Protein AF-H1S0I5-F1 (afdb_monomer_lite)

Secondary structure (DSSP, 8-state):
-------GGGTT-------HHHHHHHHHHHHHTT-TTHHHHTTHHHH--HHHHHHHHHHHHHT------TT----EEEEEETTTTEEEEEEGGGGTSPP------

pLDDT: mean 76.17, std 14.51, range [41.69, 92.06]

Foldseek 3Di:
DDDDDDPPVCPPPDPDDQDPLNVVLVQLQCVQLVNNVCVVVVCVVVPDDPVRVVVLVVLLVVQDPDDDDPPDDDQWDWDADSVVSHIGTGGPCSSVDDPDDPPDD

Structure (mmCIF, N/CA/C/O backbone):
data_AF-H1S0I5-F1
#
_entry.id   AF-H1S0I5-F1
#
loop_
_atom_site.group_PDB
_atom_site.id
_atom_site.type_symbol
_atom_site.label_atom_id
_atom_site.label_alt_id
_atom_site.label_comp_id
_atom_site.label_asym_id
_atom_site.label_entity_id
_atom_site.label_seq_id
_atom_site.pdbx_PDB_ins_code
_atom_site.Cartn_x
_atom_site.Cartn_y
_atom_site.Cartn_z
_atom_site.occupancy
_atom_site.B_iso_or_equiv
_atom_site.auth_seq_id
_atom_site.auth_comp_id
_atom_site.auth_asym_id
_atom_site.auth_atom_id
_atom_site.pdbx_PDB_model_num
ATOM 1 N N . MET A 1 1 ? 31.818 -11.630 20.707 1.00 43.44 1 MET A N 1
ATOM 2 C CA . MET A 1 1 ? 30.898 -10.960 19.769 1.00 43.44 1 MET A CA 1
ATOM 3 C C . MET A 1 1 ? 31.579 -10.989 18.413 1.00 43.44 1 MET A C 1
ATOM 5 O O . MET A 1 1 ? 32.572 -10.296 18.248 1.00 43.44 1 MET A O 1
ATOM 9 N N . GLN A 1 2 ? 31.178 -11.906 17.533 1.00 45.12 2 GLN A N 1
ATOM 10 C CA . GLN A 1 2 ? 31.705 -11.989 16.169 1.00 45.12 2 GLN A CA 1
ATOM 11 C C . GLN A 1 2 ? 30.765 -11.186 15.274 1.00 45.12 2 GLN A C 1
ATOM 13 O O . GLN A 1 2 ? 29.566 -11.446 15.264 1.00 45.12 2 GLN A O 1
ATOM 18 N N . THR A 1 3 ? 31.303 -10.175 14.603 1.00 54.53 3 THR A N 1
ATOM 19 C CA . THR A 1 3 ? 30.584 -9.395 13.597 1.00 54.53 3 THR A CA 1
ATOM 20 C C . THR A 1 3 ? 30.868 -10.057 12.259 1.00 54.53 3 THR A C 1
ATOM 22 O O . THR A 1 3 ? 32.019 -10.078 11.830 1.00 54.53 3 THR A O 1
ATOM 25 N N . GLU A 1 4 ? 29.857 -10.653 11.635 1.00 66.00 4 GLU A N 1
ATOM 26 C CA . GLU A 1 4 ? 30.006 -11.204 10.288 1.00 66.00 4 GLU A CA 1
ATOM 27 C C . GLU A 1 4 ? 29.969 -10.052 9.278 1.00 66.00 4 GLU A C 1
ATOM 29 O O . GLU A 1 4 ? 29.034 -9.248 9.272 1.00 66.00 4 GLU A O 1
ATOM 34 N N . GLU A 1 5 ? 31.008 -9.930 8.449 1.00 67.06 5 GLU A N 1
ATOM 35 C CA . GLU A 1 5 ? 31.039 -8.931 7.382 1.00 67.06 5 GLU A CA 1
ATOM 36 C C . GLU A 1 5 ? 30.112 -9.370 6.246 1.00 67.06 5 GLU A C 1
ATOM 38 O O . GLU A 1 5 ? 30.432 -10.270 5.469 1.00 67.06 5 GLU A O 1
ATOM 43 N N . ILE A 1 6 ? 28.945 -8.729 6.145 1.00 66.62 6 ILE A N 1
ATOM 44 C CA . ILE A 1 6 ? 28.033 -8.921 5.015 1.00 66.62 6 ILE A CA 1
ATOM 45 C C . ILE A 1 6 ? 28.665 -8.248 3.782 1.00 66.62 6 ILE A C 1
ATOM 47 O O . ILE A 1 6 ? 28.901 -7.031 3.817 1.00 66.62 6 ILE A O 1
ATOM 51 N N . PRO A 1 7 ? 28.934 -8.999 2.693 1.00 75.88 7 PRO A N 1
ATOM 52 C CA . PRO A 1 7 ? 29.485 -8.447 1.458 1.00 75.88 7 PRO A CA 1
ATOM 53 C C . PRO A 1 7 ? 28.646 -7.272 0.959 1.00 75.88 7 PRO A C 1
ATOM 55 O O . PRO A 1 7 ? 27.421 -7.323 1.021 1.00 75.88 7 PRO A O 1
ATOM 58 N N . GLU A 1 8 ? 29.284 -6.232 0.424 1.00 69.06 8 GLU A N 1
ATOM 59 C CA . GLU A 1 8 ? 28.604 -4.998 0.002 1.00 69.06 8 GLU A CA 1
ATOM 60 C C . GLU A 1 8 ? 27.450 -5.254 -0.983 1.00 69.06 8 GLU A C 1
ATOM 62 O O . GLU A 1 8 ? 26.369 -4.701 -0.821 1.00 69.06 8 GLU A O 1
ATOM 67 N N . ALA A 1 9 ? 27.628 -6.206 -1.903 1.00 67.50 9 ALA A N 1
ATOM 68 C CA . ALA A 1 9 ? 26.604 -6.647 -2.854 1.00 67.50 9 ALA A CA 1
ATOM 69 C C . ALA A 1 9 ? 25.385 -7.351 -2.218 1.00 67.50 9 ALA A C 1
ATOM 71 O O . ALA A 1 9 ? 24.392 -7.588 -2.899 1.00 67.50 9 ALA A O 1
ATOM 72 N N . ARG A 1 10 ? 25.463 -7.728 -0.938 1.00 64.62 10 ARG A N 1
ATOM 73 C CA . ARG A 1 10 ? 24.406 -8.422 -0.190 1.00 64.62 10 ARG A CA 1
ATOM 74 C C . ARG A 1 10 ? 23.794 -7.592 0.932 1.00 64.62 10 ARG A C 1
ATOM 76 O O . ARG A 1 10 ? 22.883 -8.072 1.593 1.00 64.62 10 ARG A O 1
ATOM 83 N N . ARG A 1 11 ? 24.253 -6.354 1.142 1.00 66.12 11 ARG A N 1
ATOM 84 C CA . ARG A 1 11 ? 23.732 -5.486 2.213 1.00 66.12 11 ARG A CA 1
ATOM 85 C C . ARG A 1 11 ? 22.244 -5.171 2.047 1.00 66.12 11 ARG A C 1
ATOM 87 O O . ARG A 1 11 ? 21.543 -5.109 3.049 1.00 66.12 11 ARG A O 1
ATOM 94 N N . ASP A 1 12 ? 21.780 -5.081 0.802 1.00 61.38 12 ASP A N 1
ATOM 95 C CA . ASP A 1 12 ? 20.373 -4.840 0.455 1.00 61.38 12 ASP A CA 1
ATOM 96 C C . ASP A 1 12 ? 19.673 -6.091 -0.110 1.00 61.38 12 ASP A C 1
ATOM 98 O O . ASP A 1 12 ? 18.507 -6.039 -0.501 1.00 61.38 12 ASP A O 1
ATOM 102 N N . ALA A 1 13 ? 20.374 -7.230 -0.171 1.00 61.12 13 ALA A N 1
ATOM 103 C CA . ALA A 1 13 ? 19.827 -8.482 -0.680 1.00 61.12 13 ALA A CA 1
ATOM 104 C C . ALA A 1 13 ? 19.248 -9.292 0.483 1.00 61.12 13 ALA A C 1
ATOM 106 O O . ALA A 1 13 ? 19.951 -10.054 1.147 1.00 61.12 13 ALA A O 1
ATOM 107 N N . ILE A 1 14 ? 17.956 -9.108 0.738 1.00 67.75 14 ILE A N 1
ATOM 108 C CA . ILE A 1 14 ? 17.201 -9.993 1.623 1.00 67.75 14 ILE A CA 1
ATOM 109 C C . ILE A 1 14 ? 16.661 -11.131 0.757 1.00 67.75 14 ILE A C 1
ATOM 111 O O . ILE A 1 14 ? 15.764 -10.917 -0.059 1.00 67.75 14 ILE A O 1
ATOM 115 N N . ASP A 1 15 ? 17.208 -12.335 0.935 1.00 67.31 15 ASP A N 1
ATOM 116 C CA . ASP A 1 15 ? 16.677 -13.541 0.301 1.00 67.31 15 ASP A CA 1
ATOM 117 C C . ASP A 1 15 ? 15.313 -13.865 0.938 1.00 67.31 15 ASP A C 1
ATOM 119 O O . ASP A 1 15 ? 15.218 -14.355 2.065 1.00 67.31 15 ASP A O 1
ATOM 123 N N . LEU A 1 16 ? 14.240 -13.517 0.226 1.00 67.19 16 LEU A N 1
ATOM 124 C CA . LEU A 1 16 ? 12.855 -13.787 0.605 1.00 67.19 16 LEU A CA 1
ATOM 125 C C . LEU A 1 16 ? 12.348 -14.996 -0.182 1.00 67.19 16 LEU A C 1
ATOM 127 O O . LEU A 1 16 ? 11.978 -14.880 -1.350 1.00 67.19 16 LEU A O 1
ATOM 131 N N . GLU A 1 17 ? 12.299 -16.158 0.465 1.00 74.31 17 GLU A N 1
ATOM 132 C CA . GLU A 1 17 ? 11.616 -17.325 -0.092 1.00 74.31 17 GLU A CA 1
ATOM 133 C C . GLU A 1 17 ? 10.105 -17.193 0.136 1.00 74.31 17 GLU A C 1
ATOM 135 O O . GLU A 1 17 ? 9.612 -17.302 1.260 1.00 74.31 17 GLU A O 1
ATOM 140 N N . ILE A 1 18 ? 9.361 -16.939 -0.942 1.00 7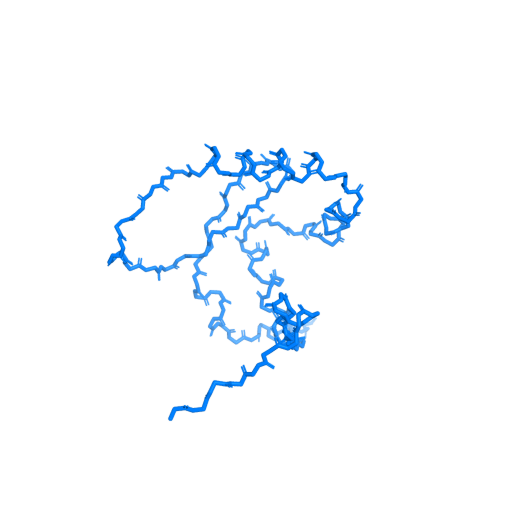6.62 18 ILE A N 1
ATOM 141 C CA . ILE A 1 18 ? 7.896 -16.919 -0.928 1.00 76.62 18 ILE A CA 1
ATOM 142 C C . ILE A 1 18 ? 7.408 -18.208 -1.587 1.00 76.62 18 ILE A C 1
ATOM 144 O O . ILE A 1 18 ? 7.517 -18.382 -2.801 1.00 76.62 18 ILE A O 1
ATOM 148 N N . ASP A 1 19 ? 6.874 -19.123 -0.781 1.00 81.88 19 ASP A N 1
ATOM 149 C CA . ASP A 1 19 ? 6.266 -20.352 -1.282 1.00 81.88 19 ASP A CA 1
ATOM 150 C C . ASP A 1 19 ? 4.873 -20.094 -1.897 1.00 81.88 19 ASP A C 1
ATOM 152 O O . ASP A 1 19 ? 4.295 -19.006 -1.808 1.00 81.88 19 ASP A O 1
ATOM 156 N N . GLN A 1 20 ? 4.292 -21.120 -2.525 1.00 80.88 20 GLN A N 1
ATOM 157 C CA . GLN A 1 20 ? 2.950 -21.019 -3.117 1.00 80.88 20 GLN A CA 1
ATOM 158 C C . GLN A 1 20 ? 1.874 -20.633 -2.091 1.00 80.88 20 GLN A C 1
ATOM 160 O O . GLN A 1 20 ? 0.868 -20.017 -2.443 1.00 80.88 20 GLN A O 1
ATOM 165 N N . HIS A 1 21 ? 2.072 -20.981 -0.820 1.00 79.81 21 HIS A N 1
ATOM 166 C CA . HIS A 1 21 ? 1.137 -20.643 0.241 1.00 79.81 21 HIS A CA 1
ATOM 167 C C . HIS A 1 21 ? 1.208 -19.150 0.602 1.00 79.81 21 HIS A C 1
ATOM 169 O O . HIS A 1 21 ? 0.171 -18.519 0.825 1.00 79.81 21 HIS A O 1
ATOM 175 N N . GLY A 1 22 ? 2.408 -18.568 0.595 1.00 80.19 22 GLY A N 1
ATOM 176 C CA . GLY A 1 22 ? 2.653 -17.135 0.710 1.00 80.19 22 GLY A CA 1
ATOM 177 C C . GLY A 1 22 ? 2.032 -16.352 -0.444 1.00 80.19 22 GLY A C 1
ATOM 178 O O . GLY A 1 22 ? 1.340 -15.362 -0.199 1.00 80.19 22 GLY A O 1
ATOM 179 N N . ILE A 1 23 ? 2.176 -16.842 -1.681 1.00 81.75 23 ILE A N 1
ATOM 180 C CA . ILE A 1 23 ? 1.526 -16.244 -2.860 1.00 81.75 23 ILE A CA 1
ATOM 181 C C . ILE A 1 23 ? -0.003 -16.265 -2.705 1.00 81.75 23 ILE A C 1
ATOM 183 O O . ILE A 1 23 ? -0.646 -15.226 -2.831 1.00 81.75 23 ILE A O 1
ATOM 187 N N . ALA A 1 24 ? -0.592 -17.405 -2.333 1.00 82.25 24 ALA A N 1
ATOM 188 C CA . ALA A 1 24 ? -2.044 -17.517 -2.156 1.00 82.25 24 ALA A CA 1
ATOM 189 C C . ALA A 1 24 ? -2.590 -16.591 -1.050 1.00 82.25 24 ALA A C 1
ATOM 191 O O . ALA A 1 24 ? -3.705 -16.075 -1.145 1.00 82.25 24 ALA A O 1
ATOM 192 N N . LYS A 1 25 ? -1.817 -16.364 0.019 1.00 82.12 25 LYS A N 1
ATOM 193 C CA . LYS A 1 25 ? -2.161 -15.396 1.072 1.00 82.12 25 LYS A CA 1
ATOM 194 C C . LYS A 1 25 ? -2.114 -13.955 0.568 1.00 82.12 25 LYS A C 1
ATOM 196 O O . LYS A 1 25 ? -2.975 -13.155 0.928 1.00 82.12 25 LYS A O 1
ATOM 201 N N . TYR A 1 26 ? -1.130 -13.633 -0.265 1.00 82.50 26 TYR A N 1
ATOM 202 C CA . TYR A 1 26 ? -1.017 -12.324 -0.898 1.00 82.50 26 TYR A CA 1
ATOM 203 C C . TYR A 1 26 ? -2.179 -12.040 -1.861 1.00 82.50 26 TYR A C 1
ATOM 205 O O . TYR A 1 26 ? -2.734 -10.941 -1.855 1.00 82.50 26 TYR A O 1
ATOM 213 N N . GLU A 1 27 ? -2.603 -13.039 -2.636 1.00 82.38 27 GLU A N 1
ATOM 214 C CA . GLU A 1 27 ? -3.789 -12.929 -3.492 1.00 82.38 27 GLU A CA 1
ATOM 215 C C . GLU A 1 27 ? -5.045 -12.638 -2.662 1.00 82.38 27 GLU A C 1
ATOM 217 O O . GLU A 1 27 ? -5.737 -11.660 -2.936 1.00 82.38 27 GLU A O 1
ATOM 222 N N . ARG A 1 28 ? -5.279 -13.382 -1.571 1.00 82.50 28 ARG A N 1
ATOM 223 C CA . ARG A 1 28 ? -6.415 -13.120 -0.662 1.00 82.50 28 ARG A CA 1
ATOM 224 C C . ARG A 1 28 ? -6.401 -11.731 -0.045 1.00 82.50 28 ARG A C 1
ATOM 226 O O . ARG A 1 28 ? -7.457 -11.118 0.093 1.00 82.50 28 ARG A O 1
ATOM 233 N N . LEU A 1 29 ? -5.226 -11.229 0.343 1.00 86.88 29 LEU A N 1
ATOM 234 C CA . LEU A 1 29 ? -5.089 -9.859 0.841 1.00 86.88 29 LEU A CA 1
ATOM 235 C C . LEU A 1 29 ? -5.642 -8.863 -0.186 1.00 86.88 29 LEU A C 1
ATOM 237 O O . LEU A 1 29 ? -6.410 -7.968 0.166 1.00 86.88 29 LEU A O 1
ATOM 241 N N . ARG A 1 30 ? -5.269 -9.028 -1.456 1.00 83.69 30 ARG A N 1
ATOM 242 C CA . ARG A 1 30 ? -5.707 -8.141 -2.536 1.00 83.69 30 ARG A CA 1
ATOM 243 C C . ARG A 1 30 ? -7.172 -8.320 -2.903 1.00 83.69 30 ARG A C 1
ATOM 245 O O . ARG A 1 30 ? -7.848 -7.316 -3.109 1.00 83.69 30 ARG A O 1
ATOM 252 N N . GLU A 1 31 ? -7.684 -9.547 -2.902 1.00 84.12 31 GLU A N 1
ATOM 253 C CA . GLU A 1 31 ? -9.120 -9.814 -3.040 1.00 84.12 31 GLU A CA 1
ATOM 254 C C . GLU A 1 31 ? -9.922 -9.076 -1.960 1.00 84.12 31 GLU A C 1
ATOM 256 O O . GLU A 1 31 ? -10.879 -8.366 -2.265 1.00 84.12 31 GLU A O 1
ATOM 261 N N . HIS A 1 32 ? -9.497 -9.154 -0.697 1.00 84.81 32 HIS A N 1
ATOM 262 C CA . HIS A 1 32 ? -10.160 -8.440 0.395 1.00 84.81 32 HIS A CA 1
ATOM 263 C C . HIS A 1 32 ? -9.991 -6.919 0.343 1.00 84.81 32 HIS A C 1
ATOM 265 O O . HIS A 1 32 ? -10.845 -6.200 0.862 1.00 84.81 32 HIS A O 1
ATOM 271 N N . ALA A 1 33 ? -8.946 -6.416 -0.314 1.00 84.56 33 ALA A N 1
ATOM 272 C CA . ALA A 1 33 ? -8.818 -4.997 -0.631 1.00 84.56 33 ALA A CA 1
ATOM 273 C C . ALA A 1 33 ? -9.734 -4.552 -1.791 1.00 84.56 33 ALA A C 1
ATOM 275 O O . ALA A 1 33 ? -9.840 -3.354 -2.048 1.00 84.56 33 ALA A O 1
ATOM 276 N N . GLY A 1 34 ? -10.396 -5.481 -2.489 1.00 82.12 34 GLY A N 1
ATOM 277 C CA . GLY A 1 34 ? -11.166 -5.194 -3.700 1.00 82.12 34 GLY A CA 1
ATOM 278 C C . GLY A 1 34 ? -10.308 -5.066 -4.965 1.00 82.12 34 GLY A C 1
ATOM 279 O O . GLY A 1 34 ? -10.806 -4.645 -6.006 1.00 82.12 34 GLY A O 1
ATOM 280 N N . LEU A 1 35 ? -9.027 -5.436 -4.893 1.00 78.44 35 LEU A N 1
ATOM 281 C CA . LEU A 1 35 ? -8.025 -5.282 -5.950 1.00 78.44 35 LEU A CA 1
ATOM 282 C C . LEU A 1 35 ? -7.889 -6.577 -6.772 1.00 78.44 35 LEU A C 1
ATOM 284 O O . LEU A 1 35 ? -6.815 -7.176 -6.851 1.00 78.44 35 LEU A O 1
ATOM 288 N N . PHE A 1 36 ? -9.004 -7.021 -7.359 1.00 64.56 36 PHE A N 1
ATOM 289 C CA . PHE A 1 36 ? -9.133 -8.307 -8.064 1.00 64.56 36 PHE A CA 1
ATOM 290 C C . PHE A 1 36 ? -8.414 -8.367 -9.427 1.00 64.56 36 PHE A C 1
ATOM 292 O O . PHE A 1 36 ? -8.091 -9.455 -9.892 1.00 64.56 36 PHE A O 1
ATOM 299 N N . ALA A 1 37 ? -8.132 -7.222 -10.060 1.00 59.59 37 ALA A N 1
ATOM 300 C CA . ALA A 1 37 ? -7.455 -7.127 -11.365 1.00 59.59 37 ALA A CA 1
ATOM 301 C C . ALA A 1 37 ? -5.931 -6.918 -11.246 1.00 59.59 37 ALA A C 1
ATOM 303 O O . ALA A 1 37 ? -5.299 -6.322 -12.109 1.00 59.59 37 ALA A O 1
ATOM 304 N N . HIS A 1 38 ? -5.334 -7.398 -10.152 1.00 53.81 38 HIS A N 1
ATOM 305 C CA . HIS A 1 38 ? -3.923 -7.181 -9.818 1.00 53.81 38 HIS A CA 1
ATOM 306 C C . HIS A 1 38 ? -2.958 -7.620 -10.924 1.00 53.81 38 HIS A C 1
ATOM 308 O O . HIS A 1 38 ? -1.951 -6.941 -11.123 1.00 53.81 38 HIS A O 1
ATOM 314 N N . ALA A 1 39 ? -3.215 -8.758 -11.581 1.00 54.69 39 ALA A N 1
ATOM 315 C CA . ALA A 1 39 ? -2.210 -9.432 -12.409 1.00 54.69 39 ALA A CA 1
ATOM 316 C C . ALA A 1 39 ? -1.678 -8.544 -13.549 1.00 54.69 39 ALA A C 1
ATOM 318 O O . ALA A 1 39 ? -0.519 -8.683 -13.931 1.00 54.69 39 ALA A O 1
ATOM 319 N N . ASP A 1 40 ? -2.483 -7.582 -14.010 1.00 53.31 40 ASP A N 1
ATOM 320 C CA . ASP A 1 40 ? -2.076 -6.568 -14.986 1.00 53.31 40 ASP A CA 1
ATOM 321 C C . ASP A 1 40 ? -1.398 -5.351 -14.314 1.00 53.31 40 ASP A C 1
ATOM 323 O O . ASP A 1 40 ? -0.452 -4.770 -14.854 1.00 53.31 40 ASP A O 1
ATOM 327 N N . SER A 1 41 ? -1.810 -4.997 -13.092 1.00 55.28 41 SER A N 1
ATOM 328 C CA . SER A 1 41 ? -1.263 -3.887 -12.300 1.00 55.28 41 SER A CA 1
ATOM 329 C C . SER A 1 41 ? 0.166 -4.121 -11.796 1.00 55.28 41 SER A C 1
ATOM 331 O O . SER A 1 41 ? 0.878 -3.165 -11.488 1.00 55.28 41 SER A O 1
ATOM 333 N N . HIS A 1 42 ? 0.619 -5.372 -11.681 1.00 56.09 42 HIS A N 1
ATOM 334 C CA . HIS A 1 42 ? 1.961 -5.688 -11.172 1.00 56.09 42 HIS A CA 1
ATOM 335 C C . HIS A 1 42 ? 3.093 -5.421 -12.159 1.00 56.09 42 HIS A C 1
ATOM 337 O O . HIS A 1 42 ? 4.224 -5.197 -11.732 1.00 56.09 42 HIS A O 1
ATOM 343 N N . CYS A 1 43 ? 2.789 -5.361 -13.454 1.00 57.78 43 CYS A N 1
ATOM 344 C CA . CYS A 1 43 ? 3.761 -4.968 -14.470 1.00 57.78 43 CYS A CA 1
ATOM 345 C C . CYS A 1 43 ? 3.942 -3.442 -14.545 1.00 57.78 43 CYS A C 1
ATOM 347 O O . CYS A 1 43 ? 4.935 -2.966 -15.093 1.00 57.78 43 CYS A O 1
ATOM 349 N N . LEU A 1 44 ? 3.025 -2.645 -13.977 1.00 62.50 44 LEU A N 1
ATOM 350 C CA . LEU A 1 44 ? 3.116 -1.181 -14.026 1.00 62.50 44 LEU A CA 1
ATOM 351 C C . LEU A 1 44 ? 4.404 -0.653 -13.370 1.00 62.50 44 LEU A C 1
ATOM 353 O O . LEU A 1 44 ? 5.143 0.043 -14.067 1.00 62.50 44 LEU A O 1
ATOM 357 N N . PRO A 1 45 ? 4.759 -1.006 -12.115 1.00 61.78 45 PRO A N 1
ATOM 358 C CA . PRO A 1 45 ? 5.977 -0.500 -11.478 1.00 61.78 45 PRO A CA 1
ATOM 359 C C . PRO A 1 45 ? 7.269 -0.865 -12.219 1.00 61.78 45 PRO A C 1
ATOM 361 O O . PRO A 1 45 ? 8.227 -0.090 -12.184 1.00 61.78 45 PRO A O 1
ATOM 364 N N . GLU A 1 46 ? 7.293 -2.017 -12.898 1.00 67.25 46 GLU A N 1
ATOM 365 C CA . GLU A 1 46 ? 8.434 -2.479 -13.700 1.00 67.25 46 GLU A CA 1
ATOM 366 C C . GLU A 1 46 ? 8.644 -1.613 -14.950 1.00 67.25 46 GLU A C 1
ATOM 368 O O . GLU A 1 46 ? 9.776 -1.406 -15.384 1.00 67.25 46 GLU A O 1
ATOM 373 N N . THR A 1 47 ? 7.565 -1.043 -15.496 1.00 74.50 47 THR A N 1
ATOM 374 C CA . THR A 1 47 ? 7.620 -0.121 -16.646 1.00 74.50 47 THR A CA 1
ATOM 375 C C . THR A 1 47 ? 7.875 1.336 -16.261 1.00 74.50 47 THR A C 1
ATOM 377 O O . THR A 1 47 ? 8.116 2.178 -17.129 1.00 74.50 47 THR A O 1
ATOM 380 N N . TRP A 1 48 ? 7.815 1.668 -14.971 1.00 79.75 48 TRP A N 1
ATOM 381 C CA . TRP A 1 48 ? 7.937 3.045 -14.512 1.00 79.75 48 TRP A CA 1
ATOM 382 C C . TRP A 1 48 ? 9.382 3.537 -14.516 1.00 79.75 48 TRP A C 1
ATOM 384 O O . TRP A 1 48 ? 10.328 2.850 -14.126 1.00 79.75 48 TRP A O 1
ATOM 394 N N . THR A 1 49 ? 9.548 4.799 -14.888 1.00 86.44 49 THR A N 1
ATOM 395 C CA . THR A 1 49 ? 10.786 5.541 -14.652 1.00 86.44 49 THR A CA 1
ATOM 396 C C . THR A 1 49 ? 10.986 5.782 -13.153 1.00 86.44 49 THR A C 1
ATOM 398 O O . THR A 1 49 ? 10.044 5.757 -12.357 1.00 86.44 49 THR A O 1
A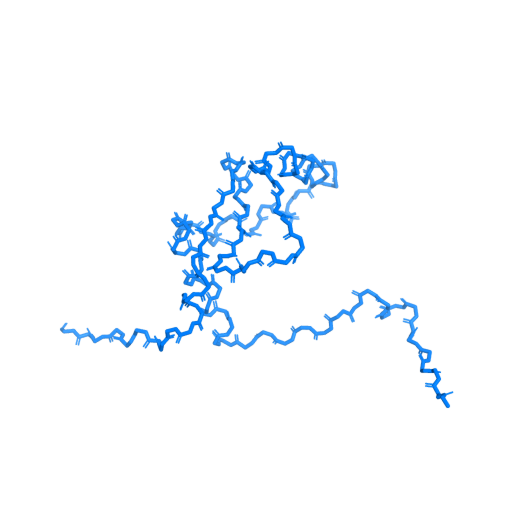TOM 401 N N . GLU A 1 50 ? 12.221 6.068 -12.745 1.00 85.75 50 GLU A N 1
ATOM 402 C CA . GLU A 1 50 ? 12.537 6.416 -11.354 1.00 85.75 50 GLU A CA 1
ATOM 403 C C . GLU A 1 50 ? 11.710 7.608 -10.849 1.00 85.75 50 GLU A C 1
ATOM 405 O O . GLU A 1 50 ? 11.170 7.574 -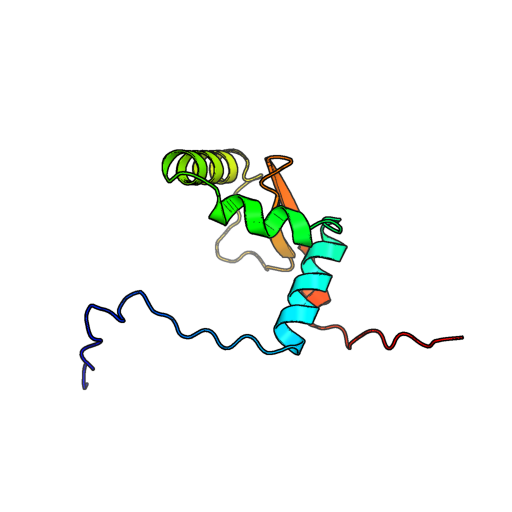9.745 1.00 85.75 50 GLU A O 1
ATOM 410 N N . GLN A 1 51 ? 11.513 8.621 -11.696 1.00 86.44 51 GLN A N 1
ATOM 411 C CA . GLN A 1 51 ? 10.687 9.782 -11.375 1.00 86.44 51 GLN A CA 1
ATOM 412 C C . GLN A 1 51 ? 9.223 9.399 -11.110 1.00 86.44 51 GLN A C 1
ATOM 414 O O . GLN A 1 51 ? 8.612 9.927 -10.180 1.00 86.44 51 GLN A O 1
ATOM 419 N N . GLN A 1 52 ? 8.659 8.471 -11.889 1.00 85.00 52 GLN A N 1
ATOM 420 C CA . GLN A 1 52 ? 7.292 7.981 -11.678 1.00 85.00 52 GLN A CA 1
ATOM 421 C C . GLN A 1 52 ? 7.171 7.210 -10.360 1.00 85.00 52 GLN A C 1
ATOM 423 O O . GLN A 1 52 ? 6.220 7.438 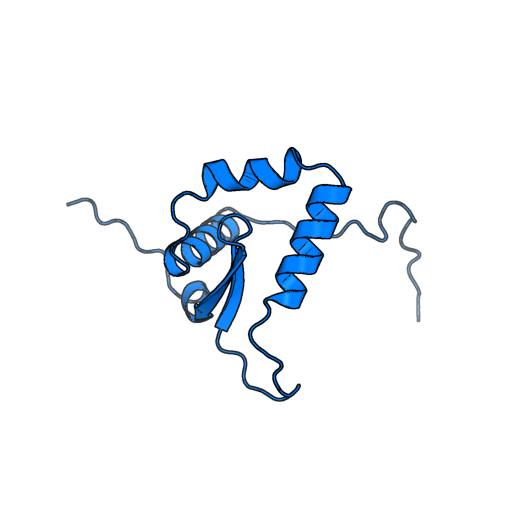-9.613 1.00 85.00 52 GLN A O 1
ATOM 428 N N . ARG A 1 53 ? 8.165 6.376 -10.022 1.00 85.06 53 ARG A N 1
ATOM 429 C CA . ARG A 1 53 ? 8.215 5.695 -8.718 1.00 85.06 53 ARG A CA 1
ATOM 430 C C . ARG A 1 53 ? 8.287 6.689 -7.560 1.00 85.06 53 ARG A C 1
ATOM 432 O O . ARG A 1 53 ? 7.491 6.588 -6.631 1.00 85.06 53 ARG A O 1
ATOM 439 N N . HIS A 1 54 ? 9.176 7.681 -7.628 1.00 88.06 54 HIS A N 1
ATOM 440 C CA . HIS A 1 54 ? 9.280 8.715 -6.591 1.00 88.06 54 HIS A CA 1
ATOM 441 C C . HIS A 1 54 ? 7.985 9.513 -6.434 1.00 88.06 54 HIS A C 1
ATOM 443 O O . HIS A 1 54 ? 7.560 9.779 -5.310 1.00 88.06 54 HIS A O 1
ATOM 449 N N . HIS A 1 55 ? 7.327 9.854 -7.542 1.00 88.00 55 HIS A N 1
ATOM 450 C CA . HIS A 1 55 ? 6.047 10.547 -7.493 1.00 88.00 55 HIS A CA 1
ATOM 451 C C . HIS A 1 55 ? 4.952 9.693 -6.840 1.00 88.00 55 HIS A C 1
ATOM 453 O O . HIS A 1 55 ? 4.231 10.185 -5.974 1.00 88.00 55 HIS A O 1
ATOM 459 N N . ALA A 1 56 ? 4.864 8.408 -7.195 1.00 86.06 56 ALA A N 1
ATOM 460 C CA . ALA A 1 56 ? 3.902 7.485 -6.601 1.00 86.06 56 ALA A CA 1
ATOM 461 C C . ALA A 1 56 ? 4.126 7.305 -5.090 1.00 86.06 56 ALA A C 1
ATOM 463 O O . ALA A 1 56 ? 3.162 7.333 -4.327 1.00 86.06 56 ALA A O 1
ATOM 464 N N . VAL A 1 57 ? 5.384 7.195 -4.646 1.00 88.88 57 VAL A N 1
ATOM 465 C CA . VAL A 1 57 ? 5.735 7.125 -3.216 1.00 88.88 57 VAL A CA 1
ATOM 466 C C . VAL A 1 57 ? 5.356 8.416 -2.490 1.00 88.88 57 VAL A C 1
ATOM 468 O O . VAL A 1 57 ? 4.738 8.363 -1.427 1.00 88.88 57 VAL A O 1
ATOM 471 N N . ALA A 1 58 ? 5.672 9.580 -3.065 1.00 90.69 58 ALA A N 1
ATOM 472 C CA . ALA A 1 58 ? 5.312 10.868 -2.474 1.00 90.69 58 ALA A CA 1
ATOM 473 C C . ALA A 1 58 ? 3.788 11.020 -2.325 1.00 90.69 58 ALA A C 1
ATOM 475 O O . ALA A 1 58 ? 3.313 11.440 -1.268 1.00 90.69 58 ALA A O 1
ATOM 476 N N . LEU A 1 59 ? 3.022 10.620 -3.346 1.00 90.81 59 LEU A N 1
ATOM 477 C CA . LEU A 1 59 ? 1.559 10.599 -3.292 1.00 90.81 59 LEU A CA 1
ATOM 478 C C . LEU A 1 59 ? 1.032 9.626 -2.233 1.00 90.81 59 LEU A C 1
ATOM 480 O O . LEU A 1 59 ? 0.117 9.984 -1.493 1.00 90.81 59 LEU A O 1
ATOM 484 N N . ALA A 1 60 ? 1.618 8.432 -2.125 1.00 91.31 60 ALA A N 1
ATOM 485 C CA . ALA A 1 60 ? 1.223 7.448 -1.123 1.00 91.31 60 ALA A CA 1
ATOM 486 C C . ALA A 1 60 ? 1.381 8.005 0.298 1.00 91.31 60 ALA A C 1
ATOM 488 O O . ALA A 1 60 ? 0.442 7.930 1.091 1.00 91.31 60 ALA A O 1
ATOM 489 N N . ILE A 1 61 ? 2.527 8.630 0.594 1.00 91.31 61 ILE A N 1
ATOM 490 C CA . ILE A 1 61 ? 2.793 9.272 1.890 1.00 91.31 61 ILE A CA 1
ATOM 491 C C . ILE A 1 61 ? 1.811 10.423 2.132 1.00 91.31 61 ILE A C 1
ATOM 493 O O . ILE A 1 61 ? 1.207 10.496 3.198 1.00 91.31 61 ILE A O 1
ATOM 497 N N . GLN A 1 62 ? 1.602 11.294 1.139 1.00 92.06 62 GLN A N 1
ATOM 498 C CA . GLN A 1 62 ? 0.677 12.426 1.258 1.00 92.06 62 GLN A CA 1
ATOM 499 C C . GLN A 1 62 ? -0.766 11.979 1.535 1.00 92.06 62 GLN A C 1
ATOM 501 O O . GLN A 1 62 ? -1.507 12.684 2.218 1.00 92.06 62 GLN A O 1
ATOM 506 N N . ARG A 1 63 ? -1.172 10.827 0.993 1.00 91.56 63 ARG A N 1
ATOM 507 C CA . ARG A 1 63 ? -2.529 10.285 1.129 1.00 91.56 63 ARG A CA 1
ATOM 508 C C . ARG A 1 63 ? -2.703 9.331 2.306 1.00 91.56 63 ARG A C 1
ATOM 510 O O . ARG A 1 63 ? -3.796 8.786 2.458 1.00 91.56 63 ARG A O 1
ATOM 517 N N . MET A 1 64 ? -1.679 9.113 3.135 1.00 90.81 64 MET A N 1
ATOM 518 C CA . MET A 1 64 ? -1.851 8.330 4.359 1.00 90.81 64 MET A CA 1
ATOM 519 C C . MET A 1 64 ? -2.943 8.971 5.232 1.00 90.81 64 MET A C 1
ATOM 521 O O . MET A 1 64 ? -2.873 10.168 5.514 1.00 90.81 64 MET A O 1
ATOM 525 N N . PRO A 1 65 ? -3.954 8.205 5.677 1.00 87.00 65 PRO A N 1
ATOM 526 C CA . PRO A 1 65 ? -5.119 8.772 6.357 1.00 87.00 65 PRO A CA 1
ATOM 527 C C . PRO A 1 65 ? -4.821 9.270 7.775 1.00 87.00 65 PRO A C 1
ATOM 529 O O . PRO A 1 65 ? -5.643 9.974 8.357 1.00 87.00 65 PRO A O 1
ATOM 532 N N . GLY A 1 66 ? -3.666 8.919 8.345 1.00 86.44 66 GLY A N 1
ATOM 533 C CA . GLY A 1 66 ? -3.253 9.420 9.645 1.00 86.44 66 GLY A CA 1
ATOM 534 C C . GLY A 1 66 ? -2.056 8.687 10.228 1.00 86.44 66 GLY A C 1
ATOM 535 O O . GLY A 1 66 ? -1.400 7.879 9.572 1.00 86.44 66 GLY A O 1
ATOM 536 N N . VAL A 1 67 ? -1.799 8.989 11.496 1.00 86.25 67 VAL A N 1
ATOM 537 C CA . VAL A 1 67 ? -0.769 8.361 12.324 1.00 86.25 67 VAL A CA 1
ATOM 538 C C . VAL A 1 67 ? -1.427 7.695 13.525 1.00 86.25 67 VAL A C 1
ATOM 540 O O . VAL A 1 67 ? -2.475 8.143 13.994 1.00 86.25 67 VAL A O 1
ATOM 543 N N . VAL A 1 68 ? -0.803 6.639 14.037 1.00 85.12 68 VAL A N 1
ATOM 544 C CA . VAL A 1 68 ? -1.243 5.939 15.249 1.00 85.12 68 VAL A CA 1
ATOM 545 C C . VAL A 1 68 ? -0.129 5.955 16.299 1.00 85.12 68 VAL A C 1
ATOM 547 O O . VAL A 1 68 ? 1.046 6.044 15.933 1.00 85.12 68 VAL A O 1
ATOM 550 N N . PRO A 1 69 ? -0.456 5.883 17.603 1.00 89.38 69 PRO A N 1
ATOM 551 C CA . PRO A 1 69 ? 0.546 5.690 18.647 1.00 89.38 69 PRO A CA 1
ATOM 552 C C . PRO A 1 69 ? 1.334 4.392 18.436 1.00 89.38 69 PRO A C 1
ATOM 554 O O . PRO A 1 69 ? 0.784 3.406 17.954 1.00 89.38 69 PRO A O 1
ATOM 557 N N . VAL A 1 70 ? 2.596 4.36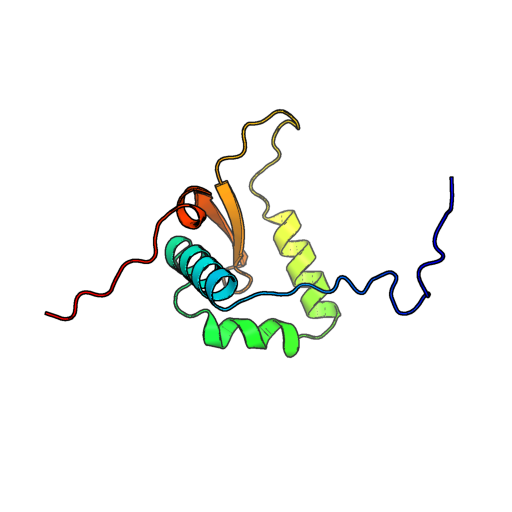4 18.870 1.00 86.38 70 VAL A N 1
ATOM 558 C CA . VAL A 1 70 ? 3.4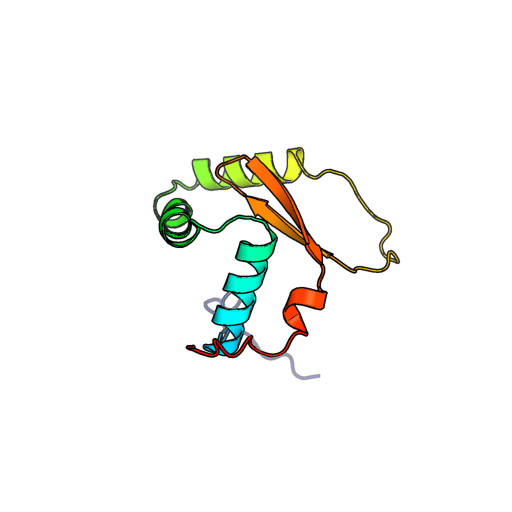68 3.176 18.759 1.00 86.38 70 VAL A CA 1
ATOM 559 C C . VAL A 1 70 ? 2.875 1.948 19.467 1.00 86.38 70 VAL A C 1
ATOM 561 O O . VAL A 1 70 ? 3.076 0.827 19.020 1.00 86.38 70 VAL A O 1
ATOM 564 N N . GLU A 1 71 ? 2.105 2.152 20.537 1.00 92.00 71 GLU A N 1
ATOM 565 C CA . GLU A 1 71 ? 1.470 1.078 21.317 1.00 92.00 71 GLU A CA 1
ATOM 566 C C . GLU A 1 71 ? 0.060 0.703 20.825 1.00 92.00 71 GLU A C 1
ATOM 568 O O . GLU A 1 71 ? -0.659 -0.048 21.487 1.00 92.00 71 GLU A O 1
ATOM 573 N N . ALA A 1 72 ? -0.375 1.237 19.679 1.00 88.25 72 ALA A N 1
ATOM 574 C CA . ALA A 1 72 ? -1.665 0.878 19.111 1.00 88.25 72 ALA A CA 1
ATOM 575 C C . ALA A 1 72 ? -1.696 -0.613 18.744 1.00 88.25 72 ALA A C 1
ATOM 577 O O . ALA A 1 72 ? -0.769 -1.144 18.132 1.00 88.25 72 ALA A O 1
ATOM 578 N N . GLN A 1 73 ? -2.795 -1.288 19.084 1.00 88.81 73 GLN A N 1
ATOM 579 C CA . GLN A 1 73 ? -3.015 -2.656 18.626 1.00 88.81 73 GLN A CA 1
ATOM 580 C C . GLN A 1 73 ? -3.234 -2.653 17.112 1.00 88.81 73 GLN A C 1
ATOM 582 O O . GLN A 1 73 ? -4.122 -1.968 16.605 1.00 88.81 73 GLN A O 1
ATOM 587 N N . ILE A 1 74 ? -2.422 -3.429 16.396 1.00 85.81 74 ILE A N 1
ATOM 588 C CA . ILE A 1 74 ? -2.491 -3.550 14.941 1.00 85.81 74 ILE A CA 1
ATOM 589 C C . ILE A 1 74 ? -3.373 -4.751 14.603 1.00 85.81 74 ILE A C 1
ATOM 591 O O . ILE A 1 74 ? -3.029 -5.889 14.912 1.00 85.81 74 ILE A O 1
ATOM 595 N N . ASN A 1 75 ? -4.505 -4.499 13.951 1.00 89.56 75 ASN A N 1
ATOM 596 C CA . ASN A 1 75 ? -5.430 -5.532 13.475 1.00 89.56 75 ASN A CA 1
ATOM 597 C C . ASN A 1 75 ? -5.648 -5.487 11.952 1.00 89.56 75 ASN A C 1
ATOM 599 O O . ASN A 1 75 ? -6.405 -6.298 11.419 1.00 89.56 75 ASN A O 1
ATOM 603 N N . GLN A 1 76 ? -4.989 -4.562 11.248 1.00 89.69 76 GLN A N 1
ATOM 604 C CA . GLN A 1 76 ? -5.142 -4.348 9.812 1.00 89.69 76 GLN A CA 1
ATOM 605 C C . GLN A 1 76 ? -3.792 -4.143 9.118 1.00 89.69 76 GLN A C 1
ATOM 607 O O . GLN A 1 76 ? -2.864 -3.570 9.686 1.00 89.69 76 GLN A O 1
ATOM 612 N N . VAL A 1 77 ? -3.714 -4.583 7.865 1.00 89.94 77 VAL A N 1
ATOM 613 C CA . VAL A 1 77 ? -2.635 -4.279 6.925 1.00 89.94 77 VAL A CA 1
ATOM 614 C C . VAL A 1 77 ? -3.087 -3.153 6.008 1.00 89.94 77 VAL A C 1
ATOM 616 O O . VAL A 1 77 ? -4.168 -3.220 5.423 1.00 89.94 77 VAL A O 1
ATOM 619 N N . ALA A 1 78 ? -2.245 -2.132 5.872 1.00 90.25 78 ALA A N 1
ATOM 620 C CA . ALA A 1 78 ? -2.435 -1.062 4.906 1.00 90.25 78 ALA A CA 1
ATOM 621 C C . ALA A 1 78 ? -1.824 -1.463 3.555 1.00 90.25 78 ALA A C 1
ATOM 623 O O . ALA A 1 78 ? -0.645 -1.811 3.481 1.00 90.25 78 ALA A O 1
ATOM 624 N N . LEU A 1 79 ? -2.616 -1.393 2.490 1.00 89.50 79 LEU A N 1
ATOM 625 C CA . LEU A 1 79 ? -2.199 -1.665 1.119 1.00 89.50 79 LEU A CA 1
ATOM 626 C C . LEU A 1 79 ? -2.493 -0.441 0.252 1.00 89.50 79 LEU A C 1
ATOM 628 O O . LEU A 1 79 ? -3.633 0.012 0.184 1.00 89.50 79 LEU A O 1
ATOM 632 N N . TYR A 1 80 ? -1.467 0.102 -0.398 1.00 87.94 80 TYR A N 1
ATOM 633 C CA . TYR A 1 80 ? -1.631 1.229 -1.310 1.00 87.94 80 TYR A CA 1
ATOM 634 C C . TYR A 1 80 ? -1.970 0.732 -2.716 1.00 87.94 80 TYR A C 1
ATOM 636 O O . TYR A 1 80 ? -1.240 -0.088 -3.276 1.00 87.94 80 TYR A O 1
ATOM 644 N N . ASP A 1 81 ? -3.057 1.246 -3.279 1.00 85.50 81 ASP A N 1
ATOM 645 C CA . ASP A 1 81 ? -3.413 1.081 -4.682 1.00 85.50 81 ASP A CA 1
ATOM 646 C C . ASP A 1 81 ? -2.857 2.270 -5.487 1.00 85.50 81 ASP A C 1
ATOM 648 O O . ASP A 1 81 ? -3.373 3.387 -5.362 1.00 85.50 81 ASP A O 1
ATOM 652 N N . PRO A 1 82 ? -1.801 2.068 -6.297 1.00 78.88 82 PRO A N 1
ATOM 653 C CA . PRO A 1 82 ? -1.226 3.129 -7.109 1.00 78.88 82 PRO A CA 1
ATOM 654 C C . PRO A 1 82 ? -2.142 3.629 -8.231 1.00 78.88 82 PRO A C 1
ATOM 656 O O . PRO A 1 82 ? -1.948 4.761 -8.674 1.00 78.88 82 PRO A O 1
ATOM 659 N N . GLU A 1 83 ? -3.108 2.833 -8.698 1.00 80.69 83 GLU A N 1
ATOM 660 C CA . GLU A 1 83 ? -3.984 3.219 -9.810 1.00 80.69 83 GLU A CA 1
ATOM 661 C C . GLU A 1 83 ? -5.042 4.224 -9.354 1.00 80.69 83 GLU A C 1
ATOM 663 O O . GLU A 1 83 ? -5.208 5.282 -9.966 1.00 80.69 83 GLU A O 1
ATOM 668 N N . ALA A 1 84 ? -5.712 3.943 -8.234 1.00 82.94 84 ALA A N 1
ATOM 669 C CA . ALA A 1 84 ? -6.652 4.878 -7.613 1.00 82.94 84 ALA A CA 1
ATOM 670 C C . ALA A 1 84 ? -5.968 5.902 -6.683 1.00 82.94 84 ALA A C 1
ATOM 672 O O . ALA A 1 84 ? -6.603 6.852 -6.208 1.00 82.94 84 ALA A O 1
ATOM 673 N N . ALA A 1 85 ? -4.670 5.722 -6.421 1.00 86.12 85 ALA A N 1
ATOM 674 C CA . ALA A 1 85 ? -3.892 6.465 -5.439 1.00 86.12 85 ALA A CA 1
ATOM 675 C C . ALA A 1 85 ? -4.569 6.477 -4.054 1.00 86.12 85 ALA A C 1
ATOM 677 O O . ALA A 1 85 ? -4.775 7.533 -3.459 1.00 86.12 85 ALA A O 1
ATOM 678 N N . GLN A 1 86 ? -4.966 5.318 -3.531 1.00 89.12 86 GLN A N 1
ATOM 679 C CA . GLN A 1 86 ? -5.703 5.226 -2.263 1.00 89.12 86 GLN A CA 1
ATOM 680 C C . GLN A 1 86 ? -5.165 4.119 -1.356 1.00 89.12 86 GLN A C 1
ATOM 682 O O . GLN A 1 86 ? -4.535 3.169 -1.812 1.00 89.12 86 GLN A O 1
ATOM 687 N N . TRP A 1 87 ? -5.427 4.244 -0.056 1.00 92.06 87 TRP A N 1
ATOM 688 C CA . TRP A 1 87 ? -5.077 3.227 0.932 1.00 92.06 87 TRP A CA 1
ATOM 689 C C . TRP A 1 87 ? -6.274 2.332 1.238 1.00 92.06 87 TRP A C 1
ATOM 691 O O . TRP A 1 87 ? -7.357 2.818 1.561 1.00 92.06 87 TRP A O 1
ATOM 701 N N . HIS A 1 88 ? -6.046 1.025 1.199 1.00 90.69 88 HIS A N 1
ATOM 702 C CA . HIS A 1 88 ? -6.974 -0.009 1.637 1.00 90.69 88 HIS A CA 1
ATOM 703 C C . HIS A 1 88 ? -6.491 -0.587 2.967 1.00 90.69 88 HIS A C 1
ATOM 705 O O . HIS A 1 88 ? -5.302 -0.852 3.129 1.00 90.69 88 HIS A O 1
ATOM 711 N N . PHE A 1 89 ? -7.405 -0.808 3.911 1.00 90.69 89 PHE A N 1
ATOM 712 C CA . PHE A 1 89 ? -7.100 -1.412 5.210 1.00 90.69 89 PHE A CA 1
ATOM 713 C C . PHE A 1 89 ? -7.787 -2.766 5.303 1.00 90.69 89 PHE A C 1
ATOM 715 O O . PHE A 1 89 ? -9.014 -2.844 5.362 1.00 90.69 89 PHE A O 1
ATOM 722 N N . VAL A 1 90 ? -6.993 -3.833 5.296 1.00 90.44 90 VAL A N 1
ATOM 723 C CA . VAL A 1 90 ? -7.489 -5.213 5.280 1.00 90.44 90 VAL A CA 1
ATOM 724 C C . VAL A 1 90 ? -7.228 -5.865 6.637 1.00 90.44 90 VAL A C 1
ATOM 726 O O . VAL A 1 90 ? -6.102 -5.772 7.123 1.00 90.44 90 VAL A O 1
ATOM 729 N N . PRO A 1 91 ? -8.206 -6.536 7.270 1.00 90.19 91 PRO A N 1
ATOM 730 C CA . PRO A 1 91 ? -7.984 -7.247 8.531 1.00 90.19 91 PRO A CA 1
ATOM 731 C C . PRO A 1 91 ? -6.844 -8.269 8.432 1.00 90.19 91 PRO A C 1
ATOM 733 O O . PRO A 1 91 ? -6.781 -9.019 7.466 1.00 90.19 91 PRO A O 1
ATOM 736 N N . ILE A 1 92 ? -5.967 -8.359 9.437 1.00 87.62 92 ILE A N 1
ATOM 737 C CA . ILE A 1 92 ? -4.863 -9.348 9.452 1.00 87.62 92 ILE A CA 1
ATOM 738 C C . ILE A 1 92 ? -5.400 -10.791 9.514 1.00 87.62 92 ILE A C 1
ATOM 740 O O . ILE A 1 92 ? -4.744 -11.733 9.078 1.00 87.62 92 ILE A O 1
ATOM 744 N N . GLU A 1 93 ? -6.635 -10.976 9.977 1.00 86.19 93 GLU A N 1
ATOM 745 C CA . GLU A 1 93 ? -7.324 -12.271 10.037 1.00 86.19 93 GLU A CA 1
ATOM 746 C C . GLU A 1 93 ? -7.376 -13.008 8.691 1.00 86.19 93 GLU A C 1
ATOM 748 O O . GLU A 1 93 ? -7.385 -14.241 8.664 1.00 86.19 93 GLU A O 1
ATOM 753 N N . VAL A 1 94 ? -7.298 -12.280 7.572 1.00 81.75 94 VAL A N 1
ATOM 754 C CA . VAL A 1 94 ? -7.234 -12.855 6.218 1.00 81.75 94 VAL A CA 1
ATOM 755 C C . VAL A 1 94 ? -6.030 -13.782 6.013 1.00 81.75 94 VAL A C 1
ATOM 757 O O . VAL A 1 94 ? -6.075 -14.681 5.172 1.00 81.75 94 VAL A O 1
ATOM 760 N N . PHE A 1 95 ? -4.966 -13.605 6.802 1.00 76.25 95 PHE A N 1
ATOM 761 C CA . PHE A 1 95 ? -3.765 -14.441 6.766 1.00 76.25 95 PHE A CA 1
ATOM 762 C C . PHE A 1 95 ? -3.865 -15.704 7.629 1.00 76.25 95 PHE A C 1
ATOM 764 O O . PHE A 1 95 ? -3.050 -16.616 7.457 1.00 76.25 95 PHE A O 1
ATOM 771 N N . PHE A 1 96 ? -4.837 -15.765 8.545 1.00 76.62 96 PHE A N 1
ATOM 772 C CA . PHE A 1 96 ? -5.006 -16.864 9.503 1.00 76.62 96 PHE A CA 1
ATOM 773 C C . PHE A 1 96 ? -6.072 -17.887 9.079 1.00 76.62 96 PHE A C 1
ATOM 775 O O . PHE A 1 96 ? -6.189 -18.937 9.707 1.00 76.62 96 PHE A O 1
ATOM 782 N N . GLY A 1 97 ? -6.826 -17.620 8.007 1.00 63.12 97 GLY A N 1
ATOM 783 C CA . GLY A 1 97 ? -7.816 -18.553 7.464 1.00 63.12 97 GLY A CA 1
ATOM 784 C C . GLY A 1 97 ? -7.198 -19.726 6.690 1.00 63.12 97 GLY A C 1
ATOM 785 O O . GLY A 1 97 ? -6.316 -19.539 5.843 1.00 63.12 97 GLY A O 1
ATOM 786 N N . GLU A 1 98 ? -7.704 -20.942 6.926 1.00 56.34 98 GLU A N 1
ATOM 787 C CA . GLU A 1 98 ? -7.395 -22.106 6.086 1.00 56.34 98 GLU A CA 1
ATOM 788 C C . GLU A 1 98 ? -7.764 -21.839 4.618 1.00 56.34 98 GLU A C 1
ATOM 790 O O . GLU A 1 98 ? -8.683 -21.065 4.332 1.00 56.34 98 GLU A O 1
ATOM 795 N N . PRO A 1 99 ? -7.056 -22.439 3.644 1.00 51.59 99 PRO A N 1
ATOM 796 C CA . PRO A 1 99 ? -7.446 -22.305 2.257 1.00 51.59 99 PRO A CA 1
ATOM 797 C C . PRO A 1 99 ? -8.874 -22.774 2.027 1.00 51.59 99 PRO A C 1
ATOM 799 O O . PRO A 1 99 ? -9.202 -23.927 2.293 1.00 51.59 99 PRO A O 1
ATOM 802 N N . VAL A 1 100 ? -9.708 -21.871 1.498 1.00 50.31 100 VAL A N 1
ATOM 803 C CA . VAL A 1 100 ? -11.047 -22.203 1.015 1.00 50.31 100 VAL A CA 1
ATOM 804 C C . VAL A 1 100 ? -10.878 -23.296 -0.033 1.00 50.31 100 VAL A C 1
ATOM 806 O O . VAL A 1 100 ? -10.477 -23.046 -1.171 1.00 50.31 100 VAL A O 1
ATOM 809 N N . ARG A 1 101 ? -11.148 -24.539 0.369 1.00 42.94 101 ARG A N 1
ATOM 810 C CA . ARG A 1 101 ? -11.307 -25.661 -0.547 1.00 42.94 101 ARG A CA 1
ATOM 811 C C . ARG A 1 101 ? -12.452 -25.267 -1.472 1.00 42.94 101 ARG A C 1
ATOM 813 O O . ARG A 1 101 ? -13.598 -25.214 -1.031 1.00 42.94 101 ARG A O 1
ATOM 820 N N . LYS A 1 102 ? -12.156 -24.963 -2.739 1.00 42.78 102 LYS A N 1
ATOM 821 C CA . LYS A 1 102 ? -13.196 -24.897 -3.767 1.00 42.78 102 LYS A CA 1
ATOM 822 C C . LYS A 1 102 ? -13.816 -26.290 -3.843 1.00 42.78 102 LYS A C 1
ATOM 824 O O . LYS A 1 102 ? -13.222 -27.213 -4.396 1.00 42.78 102 LYS A O 1
ATOM 829 N N . VAL A 1 103 ? -14.966 -26.463 -3.199 1.00 43.47 103 VAL A N 1
ATOM 830 C CA . VAL A 1 103 ? -15.808 -27.639 -3.393 1.00 43.47 103 VAL A CA 1
ATOM 831 C C . VAL A 1 103 ? -16.464 -27.425 -4.748 1.00 43.47 103 VAL A C 1
ATOM 833 O O . VAL A 1 103 ? -17.369 -26.607 -4.878 1.00 43.47 103 VAL A O 1
ATOM 836 N N . ASN A 1 104 ? -15.935 -28.091 -5.772 1.00 41.69 104 ASN A N 1
ATOM 837 C CA . ASN A 1 104 ? -16.634 -28.206 -7.043 1.00 41.69 104 ASN A CA 1
ATOM 838 C C . ASN A 1 104 ? -17.908 -29.017 -6.770 1.00 41.69 104 ASN A C 1
ATOM 840 O O . ASN A 1 104 ? -17.811 -30.180 -6.372 1.00 41.69 104 ASN A O 1
ATOM 844 N N . ALA A 1 105 ? -19.061 -28.365 -6.906 1.00 45.75 105 ALA A N 1
ATOM 845 C CA . ALA A 1 105 ? -20.367 -29.009 -6.995 1.00 45.75 105 ALA A CA 1
ATOM 846 C C . ALA A 1 105 ? -20.677 -29.326 -8.461 1.00 45.75 105 ALA A C 1
ATOM 848 O O . ALA A 1 105 ? -20.274 -28.511 -9.324 1.00 45.75 105 ALA A O 1
#

Radius of gyration: 17.84 Å; chains: 1; bounding box: 52×41×38 Å

Organism: NCBI:txid1127483

Sequence (105 aa):
MQTEEIPEARRDAIDLEIDQHGIAKYERLREHAGLFAHADSHCLPETWTEQQRHHAVALAIQRMPGVVPVEAQINQVALYDPEAAQWHFVPIEVFFGEPVRKVNA